Protein AF-A0A1R4JFY7-F1 (afdb_monomer)

Solvent-accessible surface area (backbone atoms only — not comparable to full-atom values): 8338 Å² total; per-residue (Å²): 132,79,90,86,81,90,86,77,89,78,94,77,86,86,88,76,94,81,93,78,79,88,70,77,77,77,72,80,75,76,74,72,77,70,80,75,81,54,76,78,79,47,48,61,60,54,51,41,43,41,62,28,55,45,46,55,54,49,37,63,73,75,39,60,70,73,58,24,50,55,50,48,69,51,44,50,57,50,50,21,28,51,52,14,24,52,43,5,50,75,45,82,68,62,67,64,61,24,52,52,45,17,51,40,33,36,52,26,36,67,74,78,47,61,87,84,52,53,63,54,21,56,52,25,26,52,35,12,45,51,15,15,50,55,16,29,57,50,56,75,72,110

Nearest PDB structures (foldseek):
  8kfj-assembly2_B  TM=5.026E-01  e=2.068E+00  Physeter macrocephalus
  2aa1-assembly1_D  TM=3.672E-01  e=3.976E+00  Trematomus newnesi
  1rqa-assembly1_B  TM=3.909E-01  e=7.272E+00  Homo sapiens

Radius of gyration: 32.82 Å; Cα contacts (8 Å, |Δi|>4): 134; chains: 1; bounding box: 96×66×44 Å

Structure (mmCIF, N/CA/C/O backbone):
data_AF-A0A1R4JFY7-F1
#
_entry.id   AF-A0A1R4JFY7-F1
#
loop_
_atom_site.group_PDB
_atom_site.id
_atom_site.type_symbol
_atom_site.label_atom_id
_atom_site.label_alt_id
_atom_site.label_comp_id
_atom_site.label_asym_id
_atom_site.label_entity_id
_atom_site.label_seq_id
_atom_site.pdbx_PDB_ins_code
_atom_site.Cartn_x
_atom_site.Cartn_y
_atom_site.Cartn_z
_atom_site.occupancy
_atom_site.B_iso_or_equiv
_atom_site.auth_seq_id
_atom_site.auth_comp_id
_atom_site.auth_asym_id
_atom_site.auth_atom_id
_atom_site.pdbx_PDB_model_num
ATOM 1 N N . MET A 1 1 ? -77.452 -54.033 14.576 1.00 41.09 1 MET A N 1
ATOM 2 C CA . MET A 1 1 ? -75.982 -53.936 14.467 1.00 41.09 1 MET A CA 1
ATOM 3 C C . MET A 1 1 ? -75.638 -52.503 14.865 1.00 41.09 1 MET A C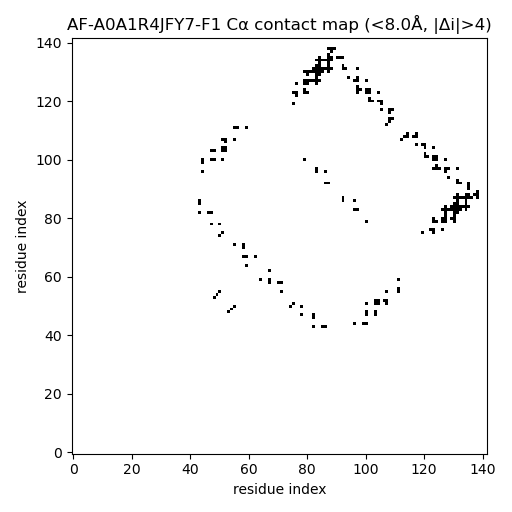 1
ATOM 5 O O . MET A 1 1 ? -76.096 -51.636 14.143 1.00 41.09 1 MET A O 1
ATOM 9 N N . SER A 1 2 ? -75.008 -52.301 16.040 1.00 41.81 2 SER A N 1
ATOM 10 C CA . SER A 1 2 ? -74.475 -51.038 16.633 1.00 41.81 2 SER A CA 1
ATOM 11 C C . SER A 1 2 ? -75.370 -49.775 16.580 1.00 41.81 2 SER A C 1
ATOM 13 O O . SER A 1 2 ? -75.640 -49.279 15.498 1.00 41.81 2 SER A O 1
ATOM 15 N N . MET A 1 3 ? -75.934 -49.215 17.669 1.00 32.88 3 MET A N 1
ATOM 16 C CA . MET A 1 3 ? -75.288 -48.656 18.888 1.00 32.88 3 MET A CA 1
ATOM 17 C C . MET A 1 3 ? -74.144 -47.720 18.463 1.00 32.88 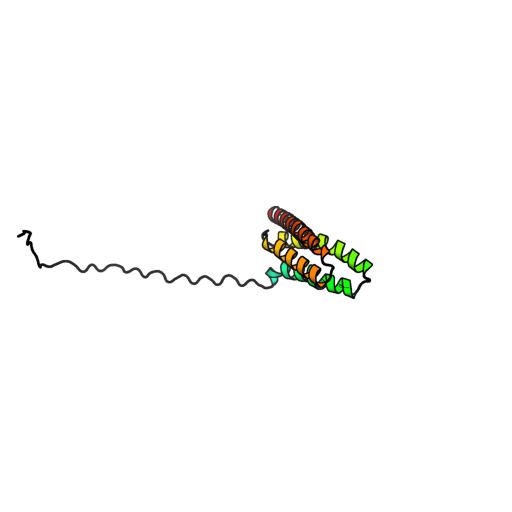3 MET A C 1
ATOM 19 O O . MET A 1 3 ? -73.152 -48.206 17.938 1.00 32.88 3 MET A O 1
ATOM 23 N N . GLU A 1 4 ? -74.281 -46.394 18.444 1.00 45.78 4 GLU A N 1
ATOM 24 C CA . GLU A 1 4 ? -74.380 -45.419 19.551 1.00 45.78 4 GLU A CA 1
ATOM 25 C C . GLU A 1 4 ? -74.355 -44.013 18.885 1.00 45.78 4 GLU A C 1
ATOM 27 O O . GLU A 1 4 ? -73.826 -43.899 17.784 1.00 45.78 4 GLU A O 1
ATOM 32 N N . THR A 1 5 ? -74.795 -42.863 19.393 1.00 46.03 5 THR A N 1
ATOM 33 C CA . THR A 1 5 ? -75.683 -42.420 20.469 1.00 46.03 5 THR A CA 1
ATOM 34 C C . THR A 1 5 ? -75.928 -40.932 20.159 1.00 46.03 5 THR A C 1
ATOM 36 O O . THR A 1 5 ? -75.017 -40.187 19.804 1.00 46.03 5 THR A O 1
ATOM 39 N N . ILE A 1 6 ? -77.195 -40.554 20.210 1.00 48.53 6 ILE A N 1
ATOM 40 C CA . ILE A 1 6 ? -77.772 -39.205 20.236 1.00 48.53 6 ILE A CA 1
ATOM 41 C C . ILE A 1 6 ? -77.338 -38.469 21.507 1.00 48.53 6 ILE A C 1
ATOM 43 O O . ILE A 1 6 ? -77.374 -39.083 22.563 1.00 48.53 6 ILE A O 1
ATOM 47 N N . ASP A 1 7 ? -76.998 -37.184 21.405 1.00 38.94 7 ASP A N 1
ATOM 48 C CA . ASP A 1 7 ? -77.412 -36.109 22.331 1.00 38.94 7 ASP A CA 1
ATOM 49 C C . ASP A 1 7 ? -76.562 -34.855 22.072 1.00 38.94 7 ASP A C 1
ATOM 51 O O . ASP A 1 7 ? -75.394 -34.945 21.718 1.00 38.94 7 ASP A O 1
ATOM 55 N N . ALA A 1 8 ? -77.003 -33.623 22.275 1.00 34.97 8 ALA A N 1
ATOM 56 C CA . ALA A 1 8 ? -78.306 -33.003 22.444 1.00 34.97 8 ALA A CA 1
ATOM 57 C C . ALA A 1 8 ? -77.992 -31.532 22.742 1.00 34.97 8 ALA A C 1
ATOM 59 O O . ALA A 1 8 ? -77.024 -31.256 23.450 1.00 34.97 8 ALA A O 1
ATOM 60 N N . THR A 1 9 ? -78.909 -30.630 22.371 1.00 33.41 9 THR A N 1
ATOM 61 C CA . THR A 1 9 ? -79.107 -29.311 23.016 1.00 33.41 9 THR A CA 1
ATOM 62 C C . THR A 1 9 ? -77.958 -28.290 22.875 1.00 33.41 9 THR A C 1
ATOM 64 O O . THR A 1 9 ? -76.790 -28.614 22.821 1.00 33.41 9 THR A O 1
ATOM 67 N N . ALA A 1 10 ? -78.165 -26.984 22.802 1.00 37.38 10 ALA A N 1
ATOM 68 C CA . ALA A 1 10 ? -79.351 -26.161 22.866 1.00 37.38 10 ALA A CA 1
ATOM 69 C C . ALA A 1 10 ? -79.006 -24.836 22.176 1.00 37.38 10 ALA A C 1
ATOM 71 O O . ALA A 1 10 ? -77.910 -24.299 22.310 1.00 37.38 10 ALA A O 1
ATOM 72 N N . LYS A 1 11 ? -79.989 -24.296 21.473 1.00 41.69 11 LYS A N 1
ATOM 73 C CA . LYS A 1 11 ? -80.079 -22.887 21.116 1.00 41.69 11 LYS A CA 1
ATOM 74 C C . LYS A 1 11 ? -80.390 -22.088 22.389 1.00 41.69 11 LYS A C 1
ATOM 76 O O . LYS A 1 11 ? -81.424 -22.370 22.984 1.00 41.69 11 LYS A O 1
ATOM 81 N N . ALA A 1 12 ? -79.549 -21.126 22.764 1.00 32.22 12 ALA A N 1
ATOM 82 C CA . ALA A 1 12 ? -79.885 -19.883 23.486 1.00 32.22 12 ALA A CA 1
ATOM 83 C C . ALA A 1 12 ? -78.562 -19.184 23.864 1.00 32.22 12 ALA A C 1
ATOM 85 O O . ALA A 1 12 ? -77.713 -19.808 24.484 1.00 32.22 12 ALA A O 1
ATOM 86 N N . ASP A 1 13 ? -78.217 -18.037 23.287 1.00 34.81 13 ASP A N 1
ATOM 87 C CA . ASP A 1 13 ? -78.671 -16.678 23.631 1.00 34.81 13 ASP A CA 1
ATOM 88 C C . ASP A 1 13 ? -77.741 -15.994 24.654 1.00 34.81 13 ASP A C 1
ATOM 90 O O . ASP A 1 13 ? -77.304 -16.609 25.621 1.00 34.81 13 ASP A O 1
ATOM 94 N N . ALA A 1 14 ? -77.542 -14.697 24.419 1.00 38.12 14 ALA A N 1
ATOM 95 C CA . ALA A 1 14 ? -77.005 -13.669 25.309 1.00 38.12 14 ALA A CA 1
ATOM 96 C C . ALA A 1 14 ? -75.482 -13.514 25.540 1.00 38.12 14 ALA A C 1
ATOM 98 O O . ALA A 1 14 ? -74.737 -14.464 25.760 1.00 38.12 14 ALA A O 1
ATOM 99 N N . ALA A 1 15 ? -75.131 -12.219 25.620 1.00 35.12 15 ALA A N 1
ATOM 100 C CA . ALA A 1 15 ? -73.917 -11.574 26.133 1.00 35.12 15 ALA A CA 1
ATOM 101 C C . ALA A 1 15 ? -72.739 -11.470 25.140 1.00 35.12 15 ALA A C 1
ATOM 103 O O . ALA A 1 15 ? -72.274 -12.461 24.604 1.00 35.12 15 ALA A O 1
ATOM 104 N N . GLU A 1 16 ? -72.143 -10.318 24.839 1.00 37.88 16 GLU A N 1
ATOM 105 C CA . GLU A 1 16 ? -72.311 -8.924 25.259 1.00 37.88 16 GLU A CA 1
ATOM 106 C C . GLU A 1 16 ? -71.335 -8.142 24.359 1.00 37.88 16 GLU A C 1
ATOM 108 O O . GLU A 1 16 ? -70.231 -8.620 24.089 1.00 37.88 16 GLU A O 1
ATOM 113 N N . ALA A 1 17 ? -71.726 -6.985 23.828 1.00 45.69 17 ALA A N 1
ATOM 114 C CA . ALA A 1 17 ? -70.760 -6.108 23.177 1.00 45.69 17 ALA A CA 1
ATOM 115 C C . ALA A 1 17 ? -69.950 -5.399 24.273 1.00 45.69 17 ALA A C 1
ATOM 117 O O . ALA A 1 17 ? -70.526 -4.602 25.009 1.00 45.69 17 ALA A O 1
ATOM 118 N N . ASP A 1 18 ? -68.643 -5.664 24.357 1.00 43.59 18 ASP A N 1
ATOM 119 C CA . ASP A 1 18 ? -67.697 -4.870 25.156 1.00 43.59 18 ASP A CA 1
ATOM 120 C C . ASP A 1 18 ? -66.841 -3.979 24.224 1.00 43.59 18 ASP A C 1
ATOM 122 O O . ASP A 1 18 ? -66.139 -4.500 23.346 1.00 43.59 18 ASP A O 1
ATOM 126 N N . PRO A 1 19 ? -66.927 -2.639 24.342 1.00 51.66 19 PRO A N 1
ATOM 127 C CA . PRO A 1 19 ? -66.206 -1.687 23.513 1.00 51.66 19 PRO A CA 1
ATOM 128 C C . PRO A 1 19 ? -64.908 -1.225 24.196 1.00 51.66 19 PRO A C 1
ATOM 130 O O . PRO A 1 19 ? -64.920 -0.254 24.946 1.00 51.66 19 PRO A O 1
ATOM 133 N N . ALA A 1 20 ? -63.756 -1.833 23.893 1.00 48.7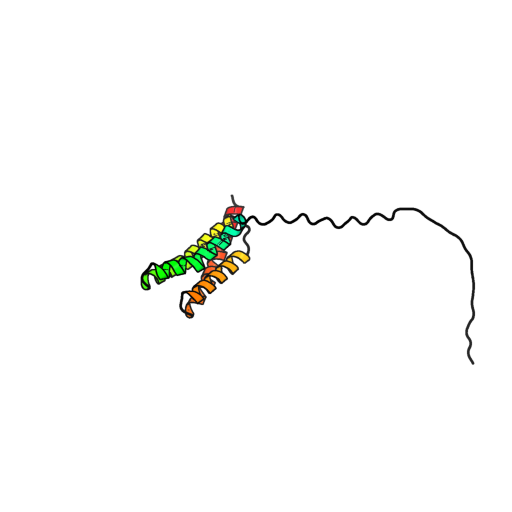8 20 ALA A N 1
ATOM 134 C CA . ALA A 1 20 ? -62.470 -1.263 24.316 1.00 48.78 20 ALA A CA 1
ATOM 135 C C . ALA A 1 20 ? -61.268 -1.690 23.449 1.00 48.78 20 ALA A C 1
ATOM 137 O O . ALA A 1 20 ? -60.854 -2.842 23.425 1.00 48.78 20 ALA A O 1
ATOM 138 N N . GLU A 1 21 ? -60.688 -0.687 22.780 1.00 51.91 21 GLU A N 1
ATOM 139 C CA . GLU A 1 21 ? -59.284 -0.577 22.349 1.00 51.91 21 GLU A CA 1
ATOM 140 C C . GLU A 1 21 ? -58.689 -1.649 21.415 1.00 51.91 21 GLU A C 1
ATOM 142 O O . GLU A 1 21 ? -57.749 -2.370 21.749 1.00 51.91 21 GLU A O 1
ATOM 147 N N . ALA A 1 22 ? -59.071 -1.589 20.136 1.00 51.00 22 ALA A N 1
ATOM 148 C CA . ALA A 1 22 ? -58.131 -1.911 19.061 1.00 51.00 22 ALA A CA 1
ATOM 149 C C . ALA A 1 22 ? -57.036 -0.827 19.020 1.00 51.00 22 ALA A C 1
ATOM 151 O O . ALA A 1 22 ? -57.158 0.192 18.338 1.00 51.00 22 ALA A O 1
ATOM 152 N N . LYS A 1 23 ? -55.979 -1.012 19.815 1.00 53.53 23 LYS A N 1
ATOM 153 C CA . LYS A 1 23 ? -54.802 -0.139 19.818 1.00 53.53 23 LYS A CA 1
ATOM 154 C C . LYS A 1 23 ? -54.189 -0.155 18.408 1.00 53.53 23 LYS A C 1
ATOM 156 O O . LYS A 1 23 ? -53.860 -1.243 17.934 1.00 53.53 23 LYS A O 1
ATOM 161 N N . PRO A 1 24 ? -54.032 0.991 17.718 1.00 56.12 24 PRO A N 1
ATOM 162 C CA . PRO A 1 24 ? -53.396 1.001 16.410 1.00 56.12 24 PRO A CA 1
ATOM 163 C C . PRO A 1 24 ? -51.981 0.445 16.561 1.00 56.12 24 PRO A C 1
ATOM 165 O O . PRO A 1 24 ? -51.192 0.971 17.351 1.00 56.12 24 PRO A O 1
ATOM 168 N N . GLU A 1 25 ? -51.673 -0.632 15.841 1.00 61.09 25 GLU A N 1
ATOM 169 C CA . GLU A 1 25 ? -50.307 -1.127 15.722 1.00 61.09 25 GLU A CA 1
ATOM 170 C C . GLU A 1 25 ? -49.434 0.047 15.250 1.00 61.09 25 GLU A C 1
ATOM 172 O O . GLU A 1 25 ? -49.775 0.698 14.253 1.00 61.09 25 GLU A O 1
ATOM 177 N N . PRO A 1 26 ? -48.375 0.417 15.992 1.00 59.28 26 PRO A N 1
ATOM 178 C CA . PRO A 1 26 ? -47.587 1.582 15.639 1.00 59.28 26 PRO A CA 1
ATOM 179 C C . PRO A 1 26 ? -46.985 1.346 14.256 1.00 59.28 26 PRO A C 1
ATOM 181 O O . PRO A 1 26 ? -46.274 0.365 14.038 1.00 59.28 26 PRO A O 1
ATOM 184 N N . ALA A 1 27 ? -47.296 2.249 13.321 1.00 63.88 27 ALA A N 1
ATOM 185 C CA . ALA A 1 27 ? -46.768 2.219 11.965 1.00 63.88 27 ALA A CA 1
ATOM 186 C C . ALA A 1 27 ? -45.247 1.980 12.001 1.00 63.88 27 ALA A C 1
ATOM 188 O O . ALA A 1 27 ? -44.569 2.577 12.848 1.00 63.88 27 ALA A O 1
ATOM 189 N N . PRO A 1 28 ? -44.699 1.129 11.109 1.00 57.28 28 PRO A N 1
ATOM 190 C CA . PRO A 1 28 ? -43.291 0.770 11.142 1.00 57.28 28 PRO A CA 1
ATOM 191 C C . PRO A 1 28 ? -42.472 2.052 11.119 1.00 57.28 28 PRO A C 1
ATOM 193 O O . PRO A 1 28 ? -42.599 2.865 10.199 1.00 57.28 28 PRO A O 1
ATOM 196 N N . ALA A 1 29 ? -41.674 2.253 12.171 1.00 59.22 29 ALA A N 1
ATOM 197 C CA . ALA A 1 29 ? -40.798 3.403 12.280 1.00 59.22 29 ALA A CA 1
ATOM 198 C C . ALA A 1 29 ? -40.011 3.509 10.971 1.00 59.22 29 ALA A C 1
ATOM 200 O O . ALA A 1 29 ? -39.274 2.584 10.613 1.00 59.22 29 ALA A O 1
ATOM 201 N N . LYS A 1 30 ? -40.206 4.609 10.227 1.00 54.94 30 LYS A N 1
ATOM 202 C CA . LYS A 1 30 ? -39.367 4.928 9.072 1.00 54.94 30 LYS A CA 1
ATOM 203 C C . LYS A 1 30 ? -37.934 4.841 9.572 1.00 54.94 30 LYS A C 1
ATOM 205 O O . LYS A 1 30 ? -37.535 5.667 10.392 1.00 54.94 30 LYS A O 1
ATOM 210 N N . LYS A 1 31 ? -37.191 3.820 9.125 1.00 51.28 31 LYS A N 1
ATOM 211 C CA . LYS A 1 31 ? -35.753 3.738 9.370 1.00 51.28 31 LYS A CA 1
ATOM 212 C C . LYS A 1 31 ? -35.202 5.078 8.916 1.00 51.28 31 LYS A C 1
ATOM 214 O O . LYS A 1 31 ? -35.328 5.410 7.737 1.00 51.28 31 LYS A O 1
ATOM 219 N N . ALA A 1 32 ? -34.711 5.874 9.865 1.00 52.03 32 ALA A N 1
ATOM 220 C CA . ALA A 1 32 ? -33.993 7.090 9.546 1.00 52.03 32 ALA A CA 1
ATOM 221 C C . ALA A 1 32 ? -32.955 6.683 8.502 1.00 52.03 32 ALA A C 1
ATOM 223 O O . ALA A 1 32 ? -32.209 5.731 8.740 1.00 52.03 32 ALA A O 1
ATOM 224 N N . SER A 1 33 ? -33.014 7.299 7.321 1.00 54.66 33 SER A N 1
ATOM 225 C CA . SER A 1 33 ? -32.048 7.062 6.255 1.00 54.66 33 SER A CA 1
ATOM 226 C C . SER A 1 33 ? -30.669 7.133 6.891 1.00 54.66 33 SER A C 1
ATOM 228 O O . SER A 1 33 ? -30.320 8.178 7.450 1.00 54.66 33 SER A O 1
ATOM 230 N N . GLU A 1 34 ? -29.953 6.004 6.909 1.00 55.94 34 GLU A N 1
ATOM 231 C CA . GLU A 1 34 ? -28.607 5.958 7.468 1.00 55.94 34 GLU A CA 1
ATOM 232 C C . GLU A 1 34 ? -27.817 7.103 6.833 1.00 55.94 34 GLU A C 1
ATOM 234 O O . GLU A 1 34 ? -27.941 7.305 5.620 1.00 55.94 34 GLU A O 1
ATOM 239 N N . PRO A 1 35 ? -27.089 7.906 7.630 1.00 52.66 35 PRO A N 1
ATOM 240 C CA . PRO A 1 35 ? -26.395 9.068 7.106 1.00 52.66 35 PRO A CA 1
ATOM 241 C C . PRO A 1 35 ? -25.534 8.626 5.925 1.00 52.66 35 PRO A C 1
ATOM 243 O O . PRO A 1 35 ? -24.693 7.733 6.056 1.00 52.66 35 PRO A O 1
ATOM 246 N N . GLU A 1 36 ? -25.810 9.215 4.761 1.00 55.06 36 GLU A N 1
ATOM 247 C CA . GLU A 1 36 ? -25.140 8.886 3.512 1.00 55.06 36 GLU A CA 1
ATOM 248 C C . GLU A 1 36 ? -23.632 9.037 3.727 1.00 55.06 36 GLU A C 1
ATOM 250 O O . GLU A 1 36 ? -23.157 10.073 4.206 1.00 55.06 36 GLU A O 1
ATOM 255 N N . ARG A 1 37 ? -22.875 7.969 3.449 1.00 54.91 37 ARG A N 1
ATOM 256 C CA . ARG A 1 37 ? -21.414 7.987 3.561 1.00 54.91 37 ARG A CA 1
ATOM 257 C C . ARG A 1 37 ? -20.885 9.074 2.633 1.00 54.91 37 ARG A C 1
ATOM 259 O O . ARG A 1 37 ? -20.801 8.880 1.425 1.00 54.91 37 ARG A O 1
ATOM 266 N N . THR A 1 38 ? -20.523 10.222 3.193 1.00 65.06 38 THR A N 1
ATOM 267 C CA . THR A 1 38 ? -19.891 11.306 2.442 1.00 65.06 38 THR A CA 1
ATOM 268 C C . THR A 1 38 ? -18.593 10.780 1.832 1.00 65.06 38 THR A C 1
ATOM 270 O O . THR A 1 38 ? -17.827 10.102 2.512 1.00 65.06 38 THR A O 1
ATOM 273 N N . GLY A 1 39 ? -18.318 11.078 0.555 1.00 58.66 39 GLY A N 1
ATOM 274 C CA . GLY A 1 39 ? -17.164 10.531 -0.186 1.00 58.66 39 GLY A CA 1
ATOM 275 C C . GLY A 1 39 ? -15.795 10.756 0.480 1.00 58.66 39 GLY A C 1
ATOM 276 O O . GLY A 1 39 ? -14.846 10.013 0.222 1.00 58.66 39 GLY A O 1
ATOM 277 N N . LEU A 1 40 ? -15.712 11.711 1.413 1.00 62.25 40 LEU A N 1
ATOM 278 C CA . LEU A 1 40 ? -14.570 11.919 2.305 1.00 62.25 40 LEU A CA 1
ATOM 279 C C . LEU A 1 40 ? -14.290 10.720 3.231 1.00 62.25 40 LEU A C 1
ATOM 281 O O . LEU A 1 40 ? -13.135 10.492 3.562 1.00 62.25 40 LEU A O 1
ATOM 285 N N . GLN A 1 41 ? -15.281 9.907 3.614 1.00 74.50 41 GLN A N 1
ATOM 286 C CA . GLN A 1 41 ? -15.077 8.692 4.422 1.00 74.50 41 GLN A CA 1
ATOM 287 C C . GLN A 1 41 ? -14.379 7.555 3.660 1.00 74.50 41 GLN A C 1
ATOM 289 O O . GLN A 1 41 ? -13.862 6.633 4.284 1.00 74.50 41 GLN A O 1
ATOM 294 N N . SER A 1 42 ? -14.335 7.606 2.328 1.00 82.81 42 SER A N 1
ATOM 295 C CA . SER A 1 42 ? -13.733 6.569 1.473 1.00 82.81 42 SER A CA 1
ATOM 296 C C . SER A 1 42 ? -12.285 6.855 1.057 1.00 82.81 42 SER A C 1
ATOM 298 O O . SER A 1 42 ? -11.722 6.105 0.256 1.00 82.81 42 SER A O 1
ATOM 300 N N . TRP A 1 43 ? -11.657 7.904 1.603 1.00 90.81 43 TRP A N 1
ATOM 301 C CA . TRP A 1 43 ? -10.316 8.341 1.195 1.00 90.81 43 TRP A CA 1
ATOM 302 C C . TRP A 1 43 ? -9.263 7.227 1.297 1.00 90.81 43 TRP A C 1
ATOM 304 O O . TRP A 1 43 ? -8.406 7.126 0.423 1.00 90.81 43 TRP A O 1
ATOM 314 N N . ALA A 1 44 ? -9.344 6.362 2.314 1.00 91.31 44 ALA A N 1
ATOM 315 C CA . ALA A 1 44 ? -8.369 5.293 2.528 1.00 91.31 44 ALA A CA 1
ATOM 316 C C . ALA A 1 44 ? -8.383 4.282 1.372 1.00 91.31 44 ALA A C 1
ATOM 318 O O . ALA A 1 44 ? -7.330 3.876 0.882 1.00 91.31 44 ALA A O 1
ATOM 319 N N . TYR A 1 45 ? -9.573 3.932 0.872 1.00 93.06 45 TYR A N 1
ATOM 320 C CA . TYR A 1 45 ? -9.724 3.044 -0.281 1.00 93.06 45 TYR A CA 1
ATOM 321 C C . TYR A 1 45 ? -9.209 3.688 -1.567 1.00 93.06 45 TYR A C 1
ATOM 323 O O . TYR A 1 45 ? -8.527 3.029 -2.349 1.00 93.06 45 TYR A O 1
ATOM 331 N N . ALA A 1 46 ? -9.479 4.982 -1.763 1.00 94.88 46 ALA A N 1
ATOM 332 C CA . ALA A 1 46 ? -8.937 5.728 -2.895 1.00 94.88 46 ALA A CA 1
ATOM 333 C C . ALA A 1 46 ? -7.400 5.783 -2.840 1.00 94.88 46 ALA A C 1
ATOM 335 O O . ALA A 1 46 ? -6.736 5.512 -3.837 1.00 94.88 46 ALA A O 1
ATOM 336 N N . ALA A 1 47 ? -6.826 6.046 -1.665 1.00 96.25 47 ALA A N 1
ATOM 337 C CA . ALA A 1 47 ? -5.382 6.068 -1.462 1.00 96.25 47 ALA A CA 1
ATOM 338 C C . ALA A 1 47 ? -4.741 4.692 -1.715 1.00 96.25 47 ALA A C 1
ATOM 340 O O . ALA A 1 47 ? -3.700 4.615 -2.365 1.00 96.25 47 ALA A O 1
ATOM 341 N N . ALA A 1 48 ? -5.382 3.602 -1.281 1.00 97.19 48 ALA A N 1
ATOM 342 C CA . ALA A 1 48 ? -4.940 2.244 -1.594 1.00 97.19 48 ALA A CA 1
ATOM 343 C C . ALA A 1 48 ? -4.999 1.950 -3.102 1.00 97.19 48 ALA A C 1
ATOM 345 O O . ALA A 1 48 ? -4.042 1.416 -3.661 1.00 97.19 48 ALA A O 1
ATOM 346 N N . ALA A 1 49 ? -6.077 2.342 -3.786 1.00 97.19 49 ALA A N 1
ATOM 347 C CA . ALA A 1 49 ? -6.186 2.175 -5.234 1.00 97.19 49 ALA A CA 1
ATOM 348 C C . ALA A 1 49 ? -5.087 2.951 -5.973 1.00 97.19 49 ALA A C 1
ATOM 350 O O . ALA A 1 49 ? -4.432 2.403 -6.858 1.00 97.19 49 ALA A O 1
ATOM 351 N N . VAL A 1 50 ? -4.810 4.192 -5.567 1.00 97.81 50 VAL A N 1
ATOM 352 C CA . VAL A 1 50 ? -3.706 4.980 -6.127 1.00 97.81 50 VAL A CA 1
ATOM 353 C C . VAL A 1 50 ? -2.364 4.289 -5.883 1.00 97.81 50 VAL A C 1
ATOM 355 O O . VAL A 1 50 ? -1.593 4.114 -6.825 1.00 97.81 50 VAL A O 1
ATOM 358 N N . ALA A 1 51 ? -2.095 3.839 -4.657 1.00 97.69 51 ALA A N 1
ATOM 359 C CA . ALA A 1 51 ? -0.824 3.213 -4.302 1.00 97.69 51 ALA A CA 1
ATOM 360 C C . ALA A 1 51 ? -0.553 1.900 -5.053 1.00 97.69 51 ALA A C 1
ATOM 362 O O . ALA A 1 51 ? 0.600 1.613 -5.359 1.00 97.69 51 ALA A O 1
ATOM 363 N N . TYR A 1 52 ? -1.585 1.111 -5.362 1.00 97.75 52 TYR A N 1
ATOM 364 C CA . TYR A 1 52 ? -1.404 -0.236 -5.916 1.00 97.75 52 TYR A CA 1
ATOM 365 C C . TYR A 1 52 ? -1.836 -0.413 -7.370 1.00 97.75 52 TYR A C 1
ATOM 367 O O . TYR A 1 52 ? -1.427 -1.387 -7.993 1.00 97.75 52 TYR A O 1
ATOM 375 N N . LEU A 1 53 ? -2.617 0.510 -7.934 1.00 97.31 53 LEU A N 1
ATOM 376 C CA . LEU A 1 53 ? -3.026 0.453 -9.342 1.00 97.31 53 LEU A CA 1
ATOM 377 C C . LEU A 1 53 ? -2.397 1.564 -10.181 1.00 97.31 53 LEU A C 1
ATOM 379 O O . LEU A 1 53 ? -2.059 1.324 -11.337 1.00 97.31 53 LEU A O 1
ATOM 383 N N . ILE A 1 54 ? -2.224 2.762 -9.615 1.00 97.69 54 ILE A N 1
ATOM 384 C CA . ILE A 1 54 ? -1.734 3.929 -10.361 1.00 97.69 54 ILE A CA 1
ATOM 385 C C . ILE A 1 54 ? -0.225 4.099 -10.196 1.00 97.69 54 ILE A C 1
ATOM 387 O O . ILE A 1 54 ? 0.489 4.237 -11.184 1.00 97.69 54 ILE A O 1
ATOM 391 N N . ALA A 1 55 ? 0.292 4.047 -8.968 1.00 96.88 55 ALA A N 1
ATOM 392 C CA . ALA A 1 55 ? 1.721 4.224 -8.726 1.00 96.88 55 ALA A CA 1
ATOM 393 C C . ALA A 1 55 ? 2.594 3.186 -9.465 1.00 96.88 55 ALA A C 1
ATOM 395 O O . ALA A 1 55 ? 3.582 3.603 -10.065 1.00 96.88 55 ALA A O 1
ATOM 396 N N . PRO A 1 56 ? 2.241 1.884 -9.541 1.00 95.56 56 PRO A N 1
ATOM 397 C CA . PRO A 1 56 ? 3.007 0.922 -10.336 1.00 95.56 56 PRO A CA 1
ATOM 398 C C . PRO A 1 56 ? 3.060 1.255 -11.829 1.00 95.56 56 PRO A C 1
ATOM 400 O O . PRO A 1 56 ? 4.123 1.140 -12.435 1.00 95.56 56 PRO A O 1
ATOM 403 N N . LEU A 1 57 ? 1.951 1.729 -12.405 1.00 96.19 57 LEU A N 1
ATOM 404 C CA . LEU A 1 57 ? 1.903 2.184 -13.796 1.00 96.19 57 LEU A CA 1
ATOM 405 C C . LEU A 1 57 ? 2.853 3.365 -14.024 1.00 96.19 57 LEU A C 1
ATOM 407 O O . LEU A 1 57 ? 3.622 3.374 -14.984 1.00 96.19 57 LEU A O 1
ATOM 411 N N . LEU A 1 58 ? 2.823 4.353 -13.129 1.00 97.12 58 LEU A N 1
ATOM 412 C CA . LEU A 1 58 ? 3.701 5.519 -13.214 1.00 97.12 58 LEU A CA 1
ATOM 413 C C . LEU A 1 58 ? 5.174 5.126 -13.065 1.00 97.12 58 LEU A C 1
ATOM 415 O O . LEU A 1 58 ? 6.004 5.570 -13.849 1.00 97.12 58 LEU A O 1
ATOM 419 N N . LEU A 1 59 ? 5.506 4.251 -12.112 1.00 96.25 59 LEU A N 1
ATOM 420 C CA . LEU A 1 59 ? 6.876 3.763 -11.937 1.00 96.25 59 LEU A CA 1
ATOM 421 C C . LEU A 1 59 ? 7.361 2.989 -13.166 1.00 96.25 59 LEU A C 1
ATOM 423 O O . LEU A 1 59 ? 8.486 3.203 -13.608 1.00 96.25 59 LEU A O 1
ATOM 427 N N . GLY A 1 60 ? 6.516 2.127 -13.736 1.00 93.69 60 GLY A N 1
ATOM 428 C CA . GLY A 1 60 ? 6.857 1.336 -14.919 1.00 93.69 60 GLY A CA 1
ATOM 429 C C . GLY A 1 60 ? 7.004 2.159 -16.202 1.00 93.69 60 GLY A C 1
ATOM 430 O O . GLY A 1 60 ? 7.728 1.748 -17.102 1.00 93.69 60 GLY A O 1
ATOM 431 N N . THR A 1 61 ? 6.346 3.319 -16.290 1.00 95.31 61 THR A N 1
ATOM 432 C CA . THR A 1 61 ? 6.403 4.200 -17.471 1.00 95.31 61 THR A CA 1
ATOM 433 C C . THR A 1 61 ? 7.446 5.309 -17.350 1.00 95.31 61 THR A C 1
ATOM 435 O O . THR A 1 61 ? 7.985 5.743 -18.365 1.00 95.31 61 THR A O 1
ATOM 438 N N . ALA A 1 62 ? 7.756 5.763 -16.134 1.00 96.38 62 ALA A N 1
ATOM 439 C CA . ALA A 1 62 ? 8.673 6.876 -15.901 1.00 9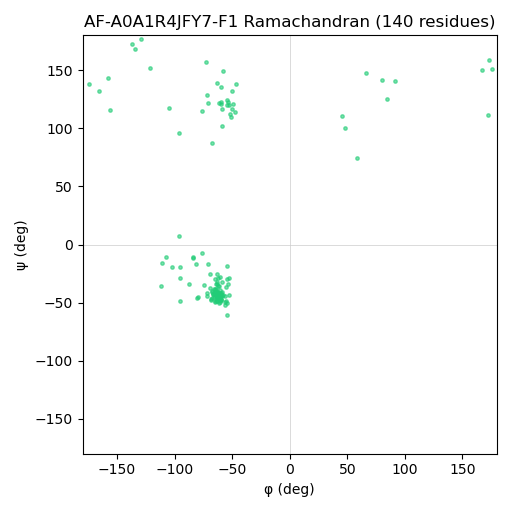6.38 62 ALA A CA 1
ATOM 440 C C . ALA A 1 62 ? 10.121 6.448 -15.611 1.00 96.38 62 ALA A C 1
ATOM 442 O O . ALA A 1 62 ? 11.025 7.278 -15.713 1.00 96.38 62 ALA A O 1
ATOM 443 N N . LEU A 1 63 ? 10.361 5.191 -15.217 1.00 96.12 63 LEU A N 1
ATOM 444 C CA . LEU A 1 63 ? 11.676 4.724 -14.771 1.00 96.12 63 LEU A CA 1
ATOM 445 C C . LEU A 1 63 ? 12.204 3.553 -15.613 1.00 96.12 63 LEU A C 1
ATOM 447 O O . LEU A 1 63 ? 11.426 2.733 -16.098 1.00 96.12 63 LEU A O 1
ATOM 451 N N . PRO A 1 64 ? 13.538 3.398 -15.724 1.00 96.12 64 PRO A N 1
ATOM 452 C CA . PRO A 1 64 ? 14.140 2.181 -16.261 1.00 96.12 64 PRO A CA 1
ATOM 453 C C . PRO A 1 64 ? 13.722 0.943 -15.458 1.00 96.12 64 PRO A C 1
ATOM 455 O O . PRO A 1 64 ? 13.559 1.014 -14.238 1.00 96.12 64 PRO A O 1
ATOM 458 N N . ALA A 1 65 ? 13.637 -0.216 -16.118 1.00 90.69 65 ALA A N 1
ATOM 459 C CA . ALA A 1 65 ? 13.082 -1.445 -15.538 1.00 90.69 65 ALA A CA 1
ATOM 460 C C . ALA A 1 65 ? 13.702 -1.849 -14.181 1.00 90.69 65 ALA A C 1
ATOM 462 O O . ALA A 1 65 ? 12.982 -2.194 -13.240 1.00 90.69 65 ALA A O 1
ATOM 463 N N . ALA A 1 66 ? 15.030 -1.762 -14.043 1.00 92.88 66 ALA A N 1
ATOM 464 C CA . ALA A 1 66 ? 15.725 -2.097 -12.795 1.00 92.88 66 ALA A CA 1
ATOM 465 C C . ALA A 1 66 ? 15.358 -1.142 -11.640 1.00 92.88 66 ALA A C 1
ATOM 467 O O . ALA A 1 66 ? 15.125 -1.570 -10.504 1.00 92.88 66 ALA A O 1
ATOM 468 N N . THR A 1 67 ? 15.251 0.154 -11.939 1.00 96.12 67 THR A N 1
ATOM 469 C CA . THR A 1 67 ? 14.875 1.183 -10.965 1.00 96.12 67 THR A CA 1
ATOM 470 C C . THR A 1 67 ? 13.397 1.075 -10.596 1.00 96.12 67 THR A C 1
ATOM 472 O O . THR A 1 67 ? 13.071 1.142 -9.415 1.00 96.12 67 THR A O 1
ATOM 475 N N . ALA A 1 68 ? 12.514 0.832 -11.571 1.00 94.69 68 ALA A N 1
ATOM 476 C CA . ALA A 1 68 ? 11.086 0.609 -11.339 1.00 94.69 68 ALA A CA 1
ATOM 477 C C . ALA A 1 68 ? 10.842 -0.603 -10.426 1.00 94.69 68 ALA A C 1
ATOM 479 O O . ALA A 1 68 ? 10.045 -0.526 -9.493 1.00 94.69 68 ALA A O 1
ATOM 480 N N . THR A 1 69 ? 11.585 -1.693 -10.642 1.00 93.88 69 THR A N 1
ATOM 481 C CA . THR A 1 69 ? 11.515 -2.899 -9.801 1.00 93.88 69 THR A CA 1
ATOM 482 C C . THR A 1 69 ? 11.904 -2.587 -8.359 1.00 93.88 69 THR A C 1
ATOM 484 O O . THR A 1 69 ? 11.159 -2.894 -7.431 1.00 93.88 69 THR A O 1
ATOM 487 N N . THR A 1 70 ? 13.046 -1.924 -8.163 1.00 96.38 70 THR A N 1
ATOM 488 C CA . THR A 1 70 ? 13.502 -1.520 -6.824 1.00 96.38 70 THR A CA 1
ATOM 489 C C . THR A 1 70 ? 12.490 -0.592 -6.148 1.00 96.38 70 THR A C 1
ATOM 491 O O . THR A 1 70 ? 12.151 -0.787 -4.982 1.00 96.38 70 THR A O 1
ATOM 494 N N . ALA A 1 71 ? 11.960 0.386 -6.886 1.00 96.94 71 ALA A N 1
ATOM 495 C CA . ALA A 1 71 ? 10.958 1.315 -6.378 1.00 96.94 71 ALA A CA 1
ATOM 496 C C . ALA A 1 71 ? 9.667 0.598 -5.957 1.00 96.94 71 ALA A C 1
ATOM 498 O O . ALA A 1 71 ? 9.133 0.895 -4.892 1.00 96.94 71 ALA A O 1
ATOM 499 N N . LEU A 1 72 ? 9.197 -0.383 -6.734 1.00 95.75 72 LEU A N 1
ATOM 500 C CA . LEU A 1 72 ? 8.039 -1.208 -6.382 1.00 95.75 72 LEU A CA 1
ATOM 501 C C . LEU A 1 72 ? 8.278 -2.017 -5.105 1.00 95.75 72 LEU A C 1
ATOM 503 O O . LEU A 1 72 ? 7.437 -2.005 -4.208 1.00 95.75 72 LEU A O 1
ATOM 507 N N . LEU A 1 73 ? 9.437 -2.668 -4.979 1.00 95.75 73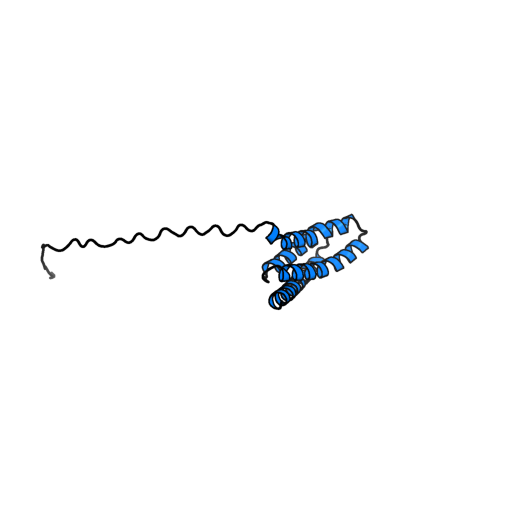 LEU A N 1
ATOM 508 C CA . LEU A 1 73 ? 9.779 -3.457 -3.790 1.00 95.75 73 LEU A CA 1
ATOM 509 C C . LEU A 1 73 ? 9.816 -2.619 -2.505 1.00 95.75 73 LEU A C 1
ATOM 511 O O . LEU A 1 73 ? 9.540 -3.146 -1.430 1.00 95.75 73 LEU A O 1
ATOM 515 N N . ILE A 1 74 ? 10.117 -1.323 -2.609 1.00 97.25 74 ILE A N 1
ATOM 516 C CA . ILE A 1 74 ? 10.020 -0.376 -1.492 1.00 97.25 74 ILE A CA 1
ATO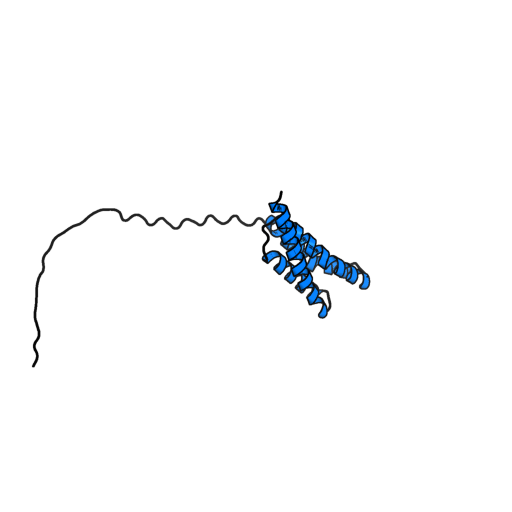M 517 C C . ILE A 1 74 ? 8.570 0.079 -1.298 1.00 97.25 74 ILE A C 1
ATOM 519 O O . ILE A 1 74 ? 8.072 0.083 -0.172 1.00 97.25 74 ILE A O 1
ATOM 523 N N . LEU A 1 75 ? 7.879 0.439 -2.384 1.00 96.81 75 LEU A N 1
ATOM 524 C CA . LEU A 1 75 ? 6.511 0.950 -2.360 1.00 96.81 75 LEU A CA 1
ATOM 525 C C . LEU A 1 75 ? 5.558 -0.015 -1.656 1.00 96.81 75 LEU A C 1
ATOM 527 O O . LEU A 1 75 ? 4.812 0.421 -0.787 1.00 96.81 75 LEU A O 1
ATOM 531 N N . LEU A 1 76 ? 5.587 -1.306 -1.999 1.00 97.06 76 LEU A N 1
ATOM 532 C CA . LEU A 1 76 ? 4.637 -2.294 -1.483 1.00 97.06 76 LEU A CA 1
ATOM 533 C C . LEU A 1 76 ? 4.584 -2.334 0.059 1.00 97.06 76 LEU A C 1
ATOM 535 O O . LEU A 1 76 ? 3.523 -2.065 0.626 1.00 97.06 76 LEU A O 1
ATOM 539 N N . PRO A 1 77 ? 5.684 -2.633 0.775 1.00 97.81 77 PRO A N 1
ATOM 540 C CA . PRO A 1 77 ? 5.648 -2.713 2.231 1.00 97.81 77 PRO A CA 1
ATOM 541 C C . PRO A 1 77 ? 5.436 -1.348 2.901 1.00 97.81 77 PRO A C 1
ATOM 543 O O . PRO A 1 77 ? 4.718 -1.270 3.901 1.00 97.81 77 PRO A O 1
ATOM 546 N N . PHE A 1 78 ? 6.020 -0.269 2.363 1.00 98.00 78 PHE A N 1
ATOM 547 C CA . PHE A 1 78 ? 5.872 1.068 2.946 1.00 98.00 78 PHE A CA 1
ATOM 548 C C . PHE A 1 78 ? 4.447 1.597 2.806 1.00 98.00 78 PHE A C 1
ATOM 550 O O . PHE A 1 78 ? 3.864 2.046 3.793 1.00 98.00 78 PHE A O 1
ATOM 557 N N . ALA A 1 79 ? 3.858 1.505 1.612 1.00 97.81 79 ALA A N 1
ATOM 558 C CA . ALA A 1 79 ? 2.475 1.897 1.387 1.00 97.81 79 ALA A CA 1
ATOM 559 C C . ALA A 1 79 ? 1.533 1.060 2.257 1.00 97.81 79 ALA A C 1
ATOM 561 O O . ALA A 1 79 ? 0.653 1.625 2.899 1.00 97.81 79 ALA A O 1
ATOM 562 N N . ALA A 1 80 ? 1.748 -0.258 2.357 1.00 98.19 80 ALA A N 1
ATOM 563 C CA . ALA A 1 80 ? 0.933 -1.141 3.190 1.00 98.19 80 ALA A CA 1
ATOM 564 C C . ALA A 1 80 ? 0.901 -0.686 4.651 1.00 98.19 80 ALA A C 1
ATOM 566 O O . ALA A 1 80 ? -0.180 -0.560 5.235 1.00 98.19 80 ALA A O 1
ATOM 567 N N . LEU A 1 81 ? 2.076 -0.420 5.227 1.00 97.69 81 LEU A N 1
ATOM 568 C CA . LEU A 1 81 ? 2.207 -0.012 6.619 1.00 97.69 81 LEU A CA 1
ATOM 569 C C . LEU A 1 81 ? 1.635 1.392 6.858 1.00 97.69 81 LEU A C 1
ATOM 571 O O . LEU A 1 81 ? 0.883 1.578 7.813 1.00 97.69 81 LEU A O 1
ATOM 575 N N . LEU A 1 82 ? 1.966 2.367 6.002 1.00 97.81 82 LEU A N 1
ATOM 576 C CA . LEU A 1 82 ? 1.533 3.760 6.151 1.00 97.81 82 LEU A CA 1
ATOM 577 C C . LEU A 1 82 ? 0.028 3.918 5.953 1.00 97.81 82 LEU A C 1
ATOM 579 O O . LEU A 1 82 ? -0.627 4.556 6.776 1.00 97.81 82 LEU A O 1
ATOM 583 N N . LEU A 1 83 ? -0.532 3.300 4.911 1.00 97.25 83 LEU A N 1
ATOM 584 C CA . LEU A 1 83 ? -1.973 3.303 4.676 1.00 97.25 83 LEU A CA 1
ATOM 585 C C . LEU A 1 83 ? -2.708 2.605 5.814 1.00 97.25 83 LEU A C 1
ATOM 587 O O . LEU A 1 83 ? -3.696 3.134 6.310 1.00 97.25 83 LEU A O 1
ATOM 591 N N . GLY A 1 84 ? -2.198 1.460 6.279 1.00 96.62 84 GLY A N 1
ATOM 592 C CA . GLY A 1 84 ? -2.767 0.783 7.437 1.00 96.62 84 GLY A CA 1
ATOM 593 C C . GLY A 1 84 ? -2.742 1.666 8.683 1.00 96.62 84 GLY A C 1
ATOM 594 O O . GLY A 1 84 ? -3.745 1.781 9.379 1.00 96.62 84 GLY A O 1
ATOM 595 N N . LEU A 1 85 ? -1.612 2.317 8.965 1.00 97.06 85 LEU A N 1
ATOM 596 C CA . LEU A 1 85 ? -1.476 3.212 10.111 1.00 97.06 85 LEU A CA 1
ATOM 597 C C . LEU A 1 85 ? -2.462 4.382 10.032 1.00 97.06 85 LEU A C 1
ATOM 599 O O . LEU A 1 85 ? -3.142 4.665 11.017 1.00 97.06 85 LEU A O 1
ATOM 603 N N . ALA A 1 86 ? -2.553 5.031 8.873 1.00 95.00 86 ALA A N 1
ATOM 604 C CA . ALA A 1 86 ? -3.427 6.174 8.654 1.00 95.00 86 ALA A CA 1
ATOM 605 C C . ALA A 1 86 ? -4.915 5.787 8.731 1.00 95.00 86 ALA A C 1
ATOM 607 O O . ALA A 1 86 ? -5.684 6.467 9.409 1.00 95.00 86 ALA A O 1
ATOM 608 N N . ASP A 1 87 ? -5.308 4.657 8.137 1.00 94.62 87 ASP A N 1
ATOM 609 C CA . ASP A 1 87 ? -6.664 4.104 8.256 1.00 94.62 87 ASP A CA 1
ATOM 610 C C . ASP A 1 87 ? -7.014 3.786 9.717 1.00 94.62 87 ASP A C 1
ATOM 612 O O . ASP A 1 87 ? -8.052 4.214 10.217 1.00 94.62 87 ASP A O 1
ATOM 616 N N . GLY A 1 88 ? -6.112 3.131 10.457 1.00 93.06 88 GLY A N 1
ATOM 617 C CA . GLY A 1 88 ? -6.329 2.822 11.872 1.00 93.06 88 GLY A CA 1
ATOM 618 C C . GLY A 1 88 ? -6.407 4.057 12.780 1.00 93.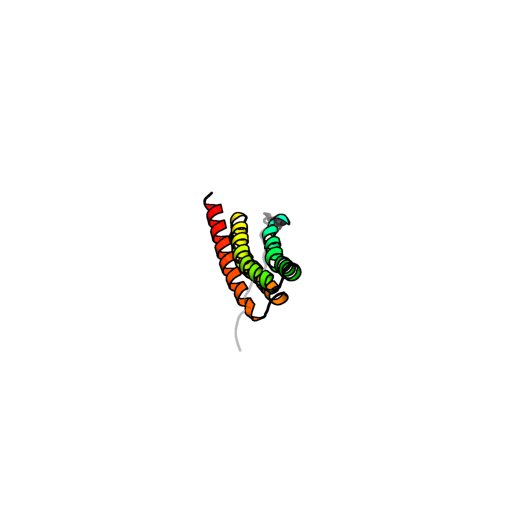06 88 GLY A C 1
ATOM 619 O O . GLY A 1 88 ? -7.073 4.011 13.814 1.00 93.06 88 GLY A O 1
ATOM 620 N N . LEU A 1 89 ? -5.726 5.150 12.421 1.00 93.25 89 LEU A N 1
ATOM 621 C CA . LEU A 1 89 ? -5.805 6.428 13.135 1.00 93.25 89 LEU A CA 1
ATOM 622 C C . LEU A 1 89 ? -7.118 7.170 12.857 1.00 93.25 89 LEU A C 1
ATOM 624 O O . LEU A 1 89 ? -7.636 7.827 13.756 1.00 93.25 89 LEU A O 1
ATOM 628 N N . ALA A 1 90 ? -7.650 7.070 11.637 1.00 90.69 90 ALA A N 1
ATOM 629 C CA . ALA A 1 90 ? -8.859 7.779 11.224 1.00 90.69 90 ALA A CA 1
ATOM 630 C C . ALA A 1 90 ? -10.151 7.006 11.536 1.00 90.69 90 ALA A C 1
ATOM 632 O O . ALA A 1 90 ? -11.178 7.610 11.847 1.00 90.69 90 ALA A O 1
ATOM 633 N N . PHE A 1 91 ? -10.115 5.674 11.465 1.00 89.00 91 PHE A N 1
ATOM 634 C CA . PHE A 1 91 ? -11.304 4.827 11.480 1.00 89.00 91 PHE A CA 1
ATOM 635 C C . PHE A 1 91 ? -11.226 3.693 12.507 1.00 89.00 91 PHE A C 1
ATOM 637 O O . PHE A 1 91 ? -10.248 3.489 13.232 1.00 89.00 91 PHE A O 1
ATOM 644 N N . ARG A 1 92 ? -12.319 2.929 12.602 1.00 85.50 92 ARG A N 1
ATOM 645 C CA . ARG A 1 92 ? -12.354 1.698 13.390 1.00 85.50 92 ARG A CA 1
ATOM 646 C C . ARG A 1 92 ? -11.528 0.625 12.684 1.00 85.50 92 ARG A C 1
ATOM 648 O O . ARG A 1 92 ? -11.790 0.304 11.530 1.00 85.50 92 ARG A O 1
ATOM 655 N N . THR A 1 93 ? -10.610 -0.002 13.417 1.00 87.50 93 THR A N 1
ATOM 656 C CA . THR A 1 93 ? -9.844 -1.152 12.926 1.00 87.50 93 THR A CA 1
ATOM 657 C C . THR A 1 93 ? -10.790 -2.289 12.526 1.00 87.50 93 THR A C 1
ATOM 659 O O . THR A 1 93 ? -11.493 -2.851 13.369 1.00 87.50 93 THR A O 1
ATOM 662 N N . THR A 1 94 ? -10.791 -2.641 11.241 1.00 90.44 94 THR A N 1
ATOM 663 C CA . THR A 1 94 ? -11.547 -3.765 10.671 1.00 90.44 94 THR A CA 1
ATOM 664 C C . THR A 1 94 ? -10.658 -4.578 9.728 1.00 90.44 94 THR A C 1
ATOM 666 O O . THR A 1 94 ? -9.565 -4.149 9.367 1.00 90.44 94 THR A O 1
ATOM 669 N N . TRP A 1 95 ? -11.120 -5.763 9.324 1.00 93.56 95 TRP A N 1
ATOM 670 C CA . TRP A 1 95 ? -10.433 -6.581 8.317 1.00 93.56 95 TRP A CA 1
ATOM 671 C C . TRP A 1 95 ? -10.716 -6.148 6.876 1.00 93.56 95 TRP A C 1
ATOM 673 O O . TRP A 1 95 ? -9.955 -6.511 5.984 1.00 93.56 95 TRP A O 1
ATOM 683 N N . ALA A 1 96 ? -11.762 -5.348 6.649 1.00 93.75 96 ALA A N 1
ATOM 684 C CA . ALA A 1 96 ? -12.167 -4.936 5.310 1.00 93.75 96 ALA A CA 1
ATOM 685 C C . ALA A 1 96 ? -11.051 -4.165 4.592 1.00 93.75 96 ALA A C 1
ATOM 687 O O . ALA A 1 96 ? -10.704 -4.504 3.465 1.00 93.75 96 ALA A O 1
ATOM 688 N N . PHE A 1 97 ? -10.44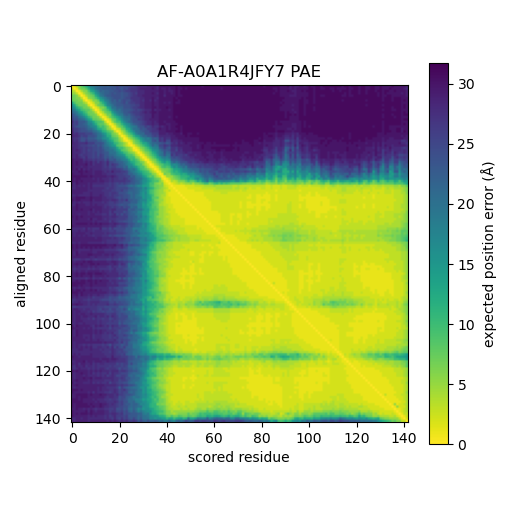1 -3.184 5.264 1.00 94.94 97 PHE A N 1
ATOM 689 C CA . PHE A 1 97 ? -9.393 -2.366 4.659 1.00 94.94 97 PHE A CA 1
ATOM 690 C C . PHE A 1 97 ? -8.117 -3.161 4.311 1.00 94.94 97 PHE A C 1
ATOM 692 O O . PHE A 1 97 ? -7.699 -3.098 3.152 1.00 94.94 97 PHE A O 1
ATOM 699 N N . PRO A 1 98 ? -7.526 -3.974 5.216 1.00 97.31 98 PRO A N 1
ATOM 700 C CA . PRO A 1 98 ? -6.401 -4.842 4.866 1.00 97.31 98 PRO A CA 1
ATOM 701 C C . PRO A 1 98 ? -6.696 -5.802 3.708 1.00 97.31 98 PRO A C 1
ATOM 703 O O . PRO A 1 98 ? -5.875 -5.926 2.803 1.00 97.31 98 PRO A O 1
ATOM 706 N N . ILE A 1 99 ? -7.868 -6.450 3.709 1.00 98.19 99 ILE A N 1
ATOM 707 C CA . ILE A 1 99 ? -8.252 -7.401 2.655 1.00 98.19 99 ILE A CA 1
ATOM 708 C C . ILE A 1 99 ? -8.389 -6.684 1.312 1.00 98.19 99 ILE A C 1
ATOM 710 O O . ILE A 1 99 ? -7.811 -7.122 0.321 1.00 98.19 99 ILE A O 1
ATOM 714 N N . LEU A 1 100 ? -9.108 -5.562 1.274 1.00 97.25 100 LEU A N 1
ATOM 715 C CA . LEU A 1 100 ? -9.331 -4.824 0.035 1.00 97.25 100 LEU A CA 1
ATOM 716 C C . LEU A 1 100 ? -8.024 -4.239 -0.517 1.00 97.25 100 LEU A C 1
ATOM 718 O O . LEU A 1 100 ? -7.780 -4.298 -1.717 1.00 97.25 100 LEU A O 1
ATOM 722 N N . THR A 1 101 ? -7.141 -3.763 0.361 1.00 97.94 101 THR A N 1
ATOM 723 C CA . THR A 1 101 ? -5.797 -3.301 -0.014 1.00 97.94 101 THR A CA 1
ATOM 724 C C . THR A 1 101 ? -4.963 -4.430 -0.624 1.00 97.94 101 THR A C 1
ATOM 726 O O . THR A 1 101 ? -4.321 -4.235 -1.655 1.00 97.94 101 THR A O 1
ATOM 729 N N . ALA A 1 102 ? -5.007 -5.630 -0.038 1.00 98.19 102 ALA A N 1
ATOM 730 C CA . ALA A 1 102 ? -4.318 -6.797 -0.579 1.00 98.19 102 ALA A CA 1
ATOM 731 C C . ALA A 1 102 ? -4.880 -7.231 -1.942 1.00 98.19 102 ALA A C 1
ATOM 733 O O . ALA A 1 102 ? -4.108 -7.575 -2.832 1.00 98.19 102 ALA A O 1
ATOM 734 N N . ILE A 1 103 ? -6.202 -7.157 -2.137 1.00 98.25 103 ILE A N 1
ATOM 735 C CA . ILE A 1 103 ? -6.847 -7.428 -3.431 1.00 98.25 103 ILE A CA 1
ATOM 736 C C . ILE A 1 103 ? -6.383 -6.420 -4.489 1.00 98.25 103 ILE A C 1
ATOM 738 O O . ILE A 1 103 ? -6.000 -6.822 -5.584 1.00 98.25 103 ILE A O 1
ATOM 742 N N . LEU A 1 104 ? -6.360 -5.123 -4.166 1.00 98.00 104 LEU A N 1
ATOM 743 C CA . LEU A 1 104 ? -5.871 -4.087 -5.083 1.00 98.00 104 LEU A CA 1
ATOM 744 C C . LEU A 1 104 ? -4.396 -4.304 -5.445 1.00 98.00 104 LEU A C 1
ATOM 746 O O . LEU A 1 104 ? -4.035 -4.206 -6.616 1.00 98.00 104 LEU A O 1
ATOM 750 N N . CYS A 1 105 ? -3.560 -4.660 -4.466 1.00 98.00 105 CYS A N 1
ATOM 751 C CA . CYS A 1 105 ? -2.169 -5.041 -4.705 1.00 98.00 105 CYS A CA 1
ATOM 752 C C . CYS A 1 105 ? -2.061 -6.261 -5.625 1.00 98.00 105 CYS A C 1
ATOM 754 O O . CYS A 1 105 ? -1.321 -6.216 -6.602 1.00 98.00 105 CYS A O 1
ATOM 756 N N . PHE A 1 106 ? -2.827 -7.320 -5.365 1.00 97.56 106 PHE A N 1
ATOM 757 C CA . PHE A 1 106 ? -2.842 -8.522 -6.195 1.00 97.56 106 PHE A CA 1
ATOM 758 C C . PHE A 1 106 ? -3.234 -8.217 -7.648 1.00 97.56 106 PHE A C 1
ATOM 760 O O . PHE A 1 106 ? -2.573 -8.687 -8.573 1.00 97.56 106 PHE A O 1
ATOM 767 N N . ILE A 1 107 ? -4.262 -7.388 -7.855 1.00 96.88 107 ILE A N 1
ATOM 768 C CA . ILE A 1 107 ? -4.676 -6.931 -9.188 1.00 96.88 107 ILE A CA 1
ATOM 769 C C . ILE A 1 107 ? -3.536 -6.161 -9.862 1.00 96.88 107 ILE A C 1
ATOM 771 O O . ILE A 1 107 ? -3.173 -6.482 -10.990 1.00 96.88 107 ILE A O 1
ATOM 775 N N . GLY A 1 108 ? -2.930 -5.192 -9.170 1.00 96.38 108 GLY A N 1
ATOM 776 C CA . GLY A 1 108 ? -1.801 -4.425 -9.701 1.00 96.38 108 GLY A CA 1
ATOM 777 C C . GLY A 1 108 ? -0.621 -5.314 -10.095 1.00 96.38 108 GLY A C 1
ATOM 778 O O . GLY A 1 108 ? -0.073 -5.171 -11.185 1.00 96.38 108 GLY A O 1
ATOM 779 N N . LEU A 1 109 ? -0.274 -6.292 -9.258 1.00 95.62 109 LEU A N 1
ATOM 780 C CA . LEU A 1 109 ? 0.778 -7.263 -9.556 1.00 95.62 109 LEU A CA 1
ATOM 781 C C . LEU A 1 109 ? 0.444 -8.100 -10.795 1.00 95.62 109 LEU A C 1
ATOM 783 O O . LEU A 1 109 ? 1.310 -8.291 -11.646 1.00 95.62 109 LEU A O 1
ATOM 787 N N . ARG A 1 110 ? -0.810 -8.537 -10.956 1.00 94.88 110 ARG A N 1
ATOM 788 C CA . ARG A 1 110 ? -1.235 -9.290 -12.144 1.00 94.88 110 ARG A CA 1
ATOM 789 C C . ARG A 1 110 ? -1.144 -8.469 -13.432 1.00 94.88 110 ARG A C 1
ATOM 791 O O . ARG A 1 110 ? -0.874 -9.048 -14.478 1.00 94.88 110 ARG A O 1
ATOM 798 N N . ILE A 1 111 ? -1.389 -7.160 -13.362 1.00 94.69 111 ILE A N 1
ATOM 799 C CA . ILE A 1 111 ? -1.370 -6.268 -14.531 1.00 94.69 111 ILE A CA 1
ATOM 800 C C . ILE A 1 111 ? 0.064 -5.877 -14.908 1.00 94.69 111 ILE A C 1
ATOM 802 O O . ILE A 1 111 ? 0.407 -5.878 -16.087 1.00 94.69 111 ILE A O 1
ATOM 806 N N . TYR A 1 112 ? 0.891 -5.518 -13.924 1.00 93.19 112 TYR A N 1
ATOM 807 C CA . TYR A 1 112 ? 2.164 -4.830 -14.174 1.00 93.19 112 TYR A CA 1
ATOM 808 C C . TYR A 1 112 ? 3.407 -5.697 -13.970 1.00 93.19 112 TYR A C 1
ATOM 810 O O . TYR A 1 112 ? 4.508 -5.258 -14.295 1.00 93.19 112 TYR A O 1
ATOM 818 N N . THR A 1 113 ? 3.272 -6.894 -13.397 1.00 90.94 113 THR A N 1
ATOM 819 C CA . THR A 1 113 ? 4.421 -7.718 -12.999 1.00 90.94 113 THR A CA 1
ATOM 820 C C . THR A 1 113 ? 4.241 -9.191 -13.369 1.00 90.94 113 THR A C 1
ATOM 822 O O . THR A 1 113 ? 3.191 -9.614 -13.845 1.00 90.94 113 THR A O 1
ATOM 825 N N . ASN A 1 114 ? 5.296 -9.985 -13.183 1.00 89.44 114 ASN A N 1
ATOM 826 C CA . ASN A 1 114 ? 5.316 -11.405 -13.524 1.00 89.44 114 ASN A CA 1
ATOM 827 C C . ASN A 1 114 ? 4.481 -12.265 -12.560 1.00 89.44 114 ASN A C 1
ATOM 829 O O . ASN A 1 114 ? 4.307 -11.925 -11.389 1.00 89.44 114 ASN A O 1
ATOM 833 N N . ASP A 1 115 ? 4.061 -13.442 -13.034 1.00 87.31 115 ASP A N 1
ATOM 834 C CA . ASP A 1 115 ? 3.155 -14.361 -12.329 1.00 87.31 115 ASP A CA 1
ATOM 835 C C . ASP A 1 115 ? 3.616 -14.748 -10.922 1.00 87.31 115 ASP A C 1
ATOM 837 O O . ASP A 1 115 ? 2.776 -14.976 -10.067 1.00 87.31 115 ASP A O 1
ATOM 841 N N . GLY A 1 116 ? 4.920 -14.789 -10.638 1.00 88.31 116 GLY A N 1
ATOM 842 C CA . GLY A 1 116 ? 5.451 -15.202 -9.332 1.00 88.31 116 GLY A CA 1
ATOM 843 C C . GLY A 1 116 ? 5.333 -14.164 -8.209 1.00 88.31 116 GLY A C 1
ATOM 844 O O . GLY A 1 116 ? 5.645 -14.474 -7.065 1.00 88.31 116 GLY A O 1
ATOM 845 N N . THR A 1 117 ? 4.908 -12.937 -8.500 1.00 92.81 117 THR A N 1
ATOM 846 C CA . THR A 1 117 ? 4.926 -11.824 -7.532 1.00 92.81 117 THR A CA 1
ATOM 847 C C . THR A 1 117 ? 3.711 -11.781 -6.611 1.00 92.81 117 THR A C 1
ATOM 849 O O . THR A 1 117 ? 3.732 -11.058 -5.617 1.00 92.81 117 THR A O 1
ATOM 852 N N . TRP A 1 118 ? 2.667 -12.570 -6.886 1.00 92.75 118 TRP A N 1
ATOM 853 C CA . TRP A 1 118 ? 1.404 -12.555 -6.136 1.00 92.75 118 TRP A CA 1
ATOM 854 C C . TRP A 1 118 ? 1.580 -12.708 -4.617 1.00 92.75 118 TRP A C 1
ATOM 856 O O . TRP A 1 118 ? 0.784 -12.176 -3.843 1.00 92.75 118 TRP A O 1
ATOM 866 N N . ILE A 1 119 ? 2.645 -13.391 -4.187 1.00 95.19 119 ILE A N 1
ATOM 867 C CA . ILE A 1 119 ? 3.038 -13.577 -2.785 1.00 95.19 119 ILE A CA 1
ATOM 868 C C . ILE A 1 119 ? 3.162 -12.232 -2.052 1.00 95.19 119 ILE A C 1
ATOM 870 O O . ILE A 1 119 ? 2.822 -12.148 -0.870 1.00 95.19 119 ILE A O 1
ATOM 874 N N . TYR A 1 120 ? 3.588 -11.159 -2.724 1.00 95.50 120 TYR A N 1
ATOM 875 C CA . TYR A 1 120 ? 3.712 -9.853 -2.079 1.00 95.50 120 TYR A CA 1
ATOM 876 C C . TYR A 1 120 ? 2.366 -9.297 -1.596 1.00 95.50 120 TYR A C 1
ATOM 878 O O . TYR A 1 120 ? 2.346 -8.563 -0.609 1.00 95.50 120 TYR A O 1
ATOM 886 N N . ALA A 1 121 ? 1.238 -9.703 -2.191 1.00 97.06 121 ALA A N 1
ATOM 887 C CA . ALA A 1 121 ? -0.089 -9.333 -1.700 1.00 97.06 121 ALA A CA 1
ATOM 888 C C . ALA A 1 121 ? -0.364 -9.887 -0.288 1.00 97.06 121 ALA A C 1
ATOM 890 O O . ALA A 1 121 ? -1.017 -9.222 0.517 1.00 97.06 121 ALA A O 1
ATOM 891 N N . LEU A 1 122 ? 0.187 -11.061 0.059 1.00 97.75 122 LEU A N 1
ATOM 892 C CA . LEU A 1 122 ? 0.110 -11.606 1.421 1.00 97.75 122 LEU A CA 1
ATOM 893 C C . LEU A 1 122 ? 0.924 -10.760 2.409 1.00 97.75 122 LEU A C 1
ATOM 895 O O . LEU A 1 122 ? 0.473 -10.494 3.524 1.00 97.75 122 LEU A O 1
ATOM 899 N N . GLY A 1 123 ? 2.104 -10.298 1.986 1.00 97.56 123 GLY A N 1
ATOM 900 C CA . GLY A 1 123 ? 2.925 -9.370 2.765 1.00 97.56 123 GLY A CA 1
ATOM 901 C C . GLY A 1 123 ? 2.213 -8.037 3.002 1.00 97.56 123 GLY A C 1
ATOM 902 O O . GLY A 1 123 ? 2.170 -7.552 4.133 1.00 97.56 123 GLY A O 1
ATOM 903 N N . VAL A 1 124 ? 1.583 -7.486 1.960 1.00 98.31 124 VAL A N 1
ATOM 904 C CA . VAL A 1 124 ? 0.759 -6.272 2.046 1.00 98.31 124 VAL A CA 1
ATOM 905 C C . VAL A 1 124 ? -0.415 -6.474 3.004 1.00 98.31 124 VAL A C 1
ATOM 907 O O . VAL A 1 124 ? -0.602 -5.649 3.895 1.00 98.31 124 VAL A O 1
ATOM 910 N N . LEU A 1 125 ? -1.147 -7.590 2.911 1.00 98.44 125 LEU A N 1
ATOM 911 C CA . LEU A 1 125 ? -2.238 -7.912 3.837 1.00 98.44 125 LEU A CA 1
ATOM 912 C C . LEU A 1 125 ? -1.769 -7.876 5.298 1.00 98.44 125 LEU A C 1
ATOM 914 O O . LEU A 1 125 ? -2.391 -7.224 6.143 1.00 98.44 125 LEU A O 1
ATOM 918 N N . ALA A 1 126 ? -0.661 -8.562 5.591 1.00 98.25 126 ALA A N 1
ATOM 919 C CA . ALA A 1 126 ? -0.098 -8.633 6.932 1.00 98.25 126 ALA A CA 1
ATOM 920 C C . ALA A 1 126 ? 0.345 -7.249 7.432 1.00 98.25 126 ALA A C 1
ATOM 922 O O . ALA A 1 126 ? -0.033 -6.838 8.531 1.00 98.25 126 ALA A O 1
ATOM 923 N N . LEU A 1 127 ? 1.090 -6.494 6.621 1.00 98.31 127 LEU A N 1
ATOM 924 C CA . LEU A 1 127 ? 1.601 -5.173 6.992 1.00 98.31 127 LEU A CA 1
ATOM 925 C C . LEU A 1 127 ? 0.490 -4.140 7.162 1.00 98.31 127 LEU A C 1
ATOM 927 O O . LEU A 1 127 ? 0.494 -3.401 8.146 1.00 98.31 127 LEU A O 1
ATOM 931 N N . THR A 1 128 ? -0.506 -4.118 6.278 1.00 98.25 128 THR A N 1
ATOM 932 C CA . THR A 1 128 ? -1.667 -3.235 6.425 1.00 98.25 128 THR A CA 1
ATOM 933 C C . THR A 1 128 ? -2.470 -3.595 7.670 1.00 98.25 128 THR A C 1
ATOM 935 O O . THR A 1 128 ? -2.903 -2.709 8.413 1.00 98.25 128 THR A O 1
ATOM 938 N N . ARG A 1 129 ? -2.609 -4.886 7.992 1.00 98.00 129 ARG A N 1
ATOM 939 C CA . ARG A 1 129 ? -3.248 -5.312 9.242 1.00 98.00 129 ARG A CA 1
ATOM 940 C C . ARG A 1 129 ? -2.467 -4.866 10.478 1.00 98.00 129 ARG A C 1
ATOM 942 O O . ARG A 1 129 ? -3.084 -4.441 11.458 1.00 98.00 129 ARG A O 1
ATOM 949 N N . VAL A 1 130 ? -1.140 -4.954 10.450 1.00 97.81 130 VAL A N 1
ATOM 950 C CA . VAL A 1 130 ? -0.274 -4.455 11.529 1.00 97.81 130 VAL A CA 1
ATOM 951 C C . VAL A 1 130 ? -0.410 -2.937 11.663 1.00 97.81 130 VAL A C 1
ATOM 953 O O . VAL A 1 130 ? -0.640 -2.448 12.770 1.00 97.81 130 VAL A O 1
ATOM 956 N N . GLY A 1 131 ? -0.364 -2.203 10.548 1.00 97.25 131 GLY A N 1
ATOM 957 C CA . GLY A 1 131 ? -0.545 -0.752 10.505 1.00 97.25 131 GLY A CA 1
ATOM 958 C C . GLY A 1 131 ? -1.878 -0.320 11.118 1.00 97.25 131 GLY A C 1
ATOM 959 O O . GLY A 1 131 ? -1.892 0.475 12.056 1.00 97.25 131 GLY A O 1
ATOM 960 N N . THR A 1 132 ? -2.990 -0.917 10.678 1.00 96.75 132 THR A N 1
ATOM 961 C CA . THR A 1 132 ? -4.341 -0.615 11.203 1.00 96.75 132 THR A CA 1
ATOM 962 C C . THR A 1 132 ? -4.482 -0.925 12.690 1.00 96.75 132 THR A C 1
ATOM 964 O O . THR A 1 132 ? -5.147 -0.180 13.414 1.00 96.75 132 THR A O 1
ATOM 967 N N . ALA A 1 133 ? -3.829 -1.984 13.187 1.00 95.38 133 ALA A N 1
ATOM 968 C CA . ALA A 1 133 ? -3.773 -2.272 14.621 1.00 95.38 133 ALA A CA 1
ATOM 969 C C . ALA A 1 133 ? -2.997 -1.193 15.385 1.00 95.38 133 ALA A C 1
ATOM 971 O O . ALA A 1 133 ? -3.434 -0.759 16.450 1.00 95.38 133 ALA A O 1
ATOM 972 N N . LEU A 1 134 ? -1.837 -0.785 14.866 1.00 95.94 134 LEU A N 1
ATOM 973 C CA . LEU A 1 134 ? -0.982 0.208 15.507 1.00 95.94 134 LEU A CA 1
ATOM 974 C C . LEU A 1 134 ? -1.660 1.582 15.545 1.00 95.94 134 LEU A C 1
ATOM 976 O O . LEU A 1 134 ? -1.650 2.230 16.591 1.00 95.94 134 LEU A O 1
ATOM 980 N N . GLY A 1 135 ? -2.297 1.987 14.444 1.00 93.62 135 GLY A N 1
ATOM 981 C CA . GLY A 1 135 ? -3.060 3.232 14.354 1.00 93.62 135 GLY A CA 1
ATOM 982 C C . GLY A 1 135 ? -4.247 3.233 15.308 1.00 93.62 135 GLY A C 1
ATOM 983 O O . GLY A 1 135 ? -4.378 4.140 16.129 1.00 93.62 135 GLY A O 1
ATOM 984 N N . GLY A 1 136 ? -5.030 2.149 15.304 1.00 92.75 136 GLY A N 1
ATOM 985 C CA . GLY A 1 136 ? -6.184 2.004 16.191 1.00 92.75 136 GLY A CA 1
ATOM 986 C C . GLY A 1 136 ? -5.808 2.074 17.670 1.00 92.75 136 GLY A C 1
ATOM 987 O O . GLY A 1 136 ? -6.457 2.781 18.435 1.00 92.75 136 GLY A O 1
ATOM 988 N N . ARG A 1 137 ? -4.711 1.412 18.068 1.00 93.12 137 ARG A N 1
ATOM 989 C CA . ARG A 1 137 ? -4.189 1.461 19.446 1.00 93.12 137 ARG A CA 1
ATOM 990 C C . ARG A 1 137 ? -3.764 2.864 19.874 1.00 93.12 137 ARG A C 1
ATOM 992 O O . ARG A 1 137 ? -3.900 3.194 21.048 1.00 93.12 137 ARG A O 1
ATOM 999 N N . ARG A 1 138 ? -3.207 3.667 18.961 1.00 91.62 138 ARG A N 1
ATOM 1000 C CA . ARG A 1 138 ? -2.810 5.054 19.250 1.00 91.62 138 ARG A CA 1
ATOM 1001 C C . ARG A 1 138 ? -4.033 5.955 19.394 1.00 91.62 138 ARG A C 1
ATOM 1003 O O . ARG A 1 138 ? -4.108 6.687 20.370 1.00 91.62 138 ARG A O 1
ATOM 1010 N N . ARG A 1 139 ? -5.016 5.819 18.500 1.00 89.00 139 ARG A N 1
ATOM 1011 C CA . ARG A 1 139 ? -6.287 6.561 18.547 1.00 89.00 139 ARG A CA 1
ATOM 1012 C C . ARG A 1 139 ? -7.069 6.329 19.844 1.00 89.00 139 ARG A C 1
ATOM 1014 O O . ARG A 1 139 ? -7.778 7.213 20.285 1.00 89.00 139 ARG A O 1
ATOM 1021 N N . THR A 1 140 ? -6.974 5.142 20.444 1.00 83.62 140 THR A N 1
ATOM 1022 C CA . THR A 1 140 ? -7.660 4.827 21.713 1.00 83.62 140 THR A CA 1
ATOM 1023 C C . THR A 1 140 ? -6.901 5.262 22.968 1.00 83.62 140 THR A C 1
ATOM 1025 O O . THR A 1 140 ? -7.446 5.139 24.059 1.00 83.62 140 THR A O 1
ATOM 1028 N N . LYS A 1 141 ? -5.628 5.658 22.844 1.00 77.81 141 LYS A N 1
ATOM 1029 C CA . LYS A 1 141 ? -4.772 6.053 23.977 1.00 77.81 141 LYS A CA 1
ATOM 1030 C C . LYS A 1 141 ? -4.612 7.568 24.128 1.00 77.81 141 LYS A C 1
ATOM 1032 O O . LYS A 1 141 ? -4.153 7.988 25.185 1.00 77.81 141 LYS A O 1
ATOM 1037 N N . GLY A 1 142 ? -4.893 8.338 23.078 1.00 55.25 142 GLY A N 1
ATOM 1038 C CA . GLY A 1 142 ? -4.950 9.802 23.113 1.00 55.25 142 GLY A CA 1
ATOM 1039 C C . GLY A 1 142 ? -6.376 10.264 23.338 1.00 55.25 142 GLY A C 1
ATOM 1040 O O . GLY A 1 142 ? -6.533 11.272 24.051 1.00 55.25 142 GLY A O 1
#

Sequence (142 aa):
MSMETIDATAKADAAEADPAEAKPEPAPAKKASEPERTGLQSWAYAAAAVAYLIAPLLLGTALPAATATTALLILLPFAALLLGLADGLAFRTTWAFPILTAILCFIGLRIYTNDGTWIYALGVLALTRVGTALGGRRRTKG

Foldseek 3Di:
DDDDDDDDDDDDDDDDDDDDDPDPDPDPPPPPPDPPPDVVNCVLVVLLLCLQAVVLVCLLVVDDPVRSVVVNVVSLLVSLQVSLQVCLQVHPQDLPSLVSSLVSNLVSCVVRHDPPCNVSSVVSSVNSNVNNVNNNVVNVVD

Secondary structure (DSSP, 8-state):
----------------------PPPPPPP----PPP--GGGGHHHHHHHIIIIIHHHHHHHHS-HHHHHHHHHHHHHHHHHHHHHHHHHHS---SHHHHHHHHHHHHHHHHHS-GGGGHHHHHHHHHHHHHHHHHHHHHTT-

Mean predicted aligned error: 13.24 Å

Org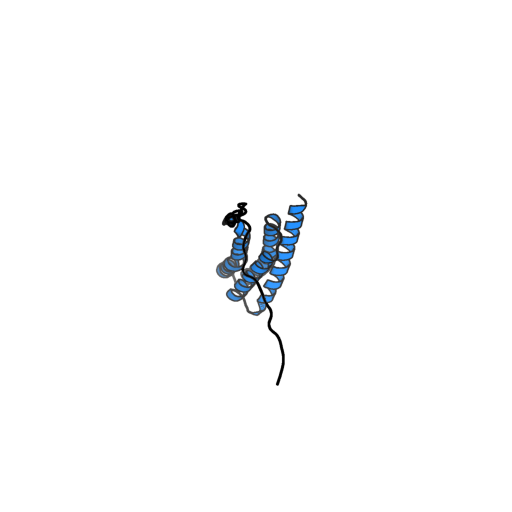anism: NCBI:txid1273

pLDDT: mean 81.39, std 21.73, range [32.22, 98.44]